Protein AF-A0A1E4GGV6-F1 (afdb_monomer_lite)

Secondary structure (DSSP, 8-state):
-HHHHHHHHHH---SEEEE---TT---HHHHHTTTTSS-EEEEPPTT-GGGTHHHHHHHHHHHHHHHHHHHHHHHHHHHHHHHHHHHHTTPPP-HHHHHHHHHHS-TT-S-------

pLDDT: mean 70.57, std 13.66, range [36.22, 88.56]

Sequence (117 aa):
MRELDAIIAQRGRSSTVVSDSGTEFPSTAILRWPQGRPIDWHCIAPGKQMENGFIESFDGSFRDKCLAATRSMMARAWYLRSATRALADGRPANRSATAALSETYPAESTPAFDQRL

Structure (mmCIF, N/CA/C/O backbone):
data_AF-A0A1E4GGV6-F1
#
_entry.id   AF-A0A1E4GGV6-F1
#
loop_
_atom_site.group_PDB
_atom_site.id
_atom_site.type_symbol
_atom_site.label_atom_id
_atom_site.label_alt_id
_atom_site.label_comp_id
_atom_site.label_asym_id
_atom_site.label_entity_id
_atom_site.label_seq_id
_atom_site.pdbx_PDB_ins_code
_atom_site.Cartn_x
_atom_site.Cartn_y
_atom_site.Cartn_z
_atom_site.occupancy
_atom_site.B_iso_or_equiv
_atom_site.auth_seq_id
_atom_site.auth_comp_id
_atom_site.auth_asym_id
_atom_site.auth_atom_id
_atom_site.pdbx_PDB_model_num
ATOM 1 N N . MET A 1 1 ? -19.918 3.636 1.683 1.00 67.50 1 MET A N 1
ATOM 2 C CA . MET A 1 1 ? -19.239 2.440 2.229 1.00 67.50 1 MET A CA 1
ATOM 3 C C . MET A 1 1 ? -19.343 1.245 1.278 1.00 67.50 1 MET A C 1
ATOM 5 O O . MET A 1 1 ? -19.619 0.138 1.705 1.00 67.50 1 MET A O 1
ATOM 9 N N . ARG A 1 2 ? -19.094 1.450 -0.024 1.00 77.56 2 ARG A N 1
ATOM 10 C CA . ARG A 1 2 ? -19.156 0.368 -1.021 1.00 77.56 2 ARG A CA 1
ATOM 11 C C . ARG A 1 2 ? -18.017 -0.638 -0.835 1.00 77.56 2 ARG A C 1
ATOM 13 O O . ARG A 1 2 ? -18.227 -1.835 -0.945 1.00 77.56 2 ARG A O 1
ATOM 20 N N . GLU A 1 3 ? -16.836 -0.128 -0.497 1.00 79.81 3 GLU A N 1
ATOM 21 C CA . GLU A 1 3 ? -15.627 -0.941 -0.356 1.00 79.81 3 GLU A CA 1
ATOM 22 C C . GLU A 1 3 ? -15.678 -1.853 0.878 1.00 79.81 3 GLU A C 1
ATOM 24 O O . GLU A 1 3 ? -15.372 -3.034 0.772 1.00 79.81 3 GLU A O 1
ATOM 29 N N . LEU A 1 4 ? -16.159 -1.366 2.030 1.00 77.00 4 LEU A N 1
ATOM 30 C CA . LEU A 1 4 ? -16.331 -2.233 3.203 1.00 77.00 4 LEU A CA 1
ATOM 31 C C . LEU A 1 4 ? -17.398 -3.320 2.986 1.00 77.00 4 LEU A C 1
ATOM 33 O O . LEU A 1 4 ? -17.228 -4.441 3.461 1.00 77.00 4 LEU A O 1
ATOM 37 N N . ASP A 1 5 ? -18.474 -3.015 2.255 1.00 81.44 5 ASP A N 1
ATOM 38 C CA . ASP A 1 5 ? -19.484 -4.017 1.896 1.00 81.44 5 ASP A CA 1
ATOM 39 C C . ASP A 1 5 ? -18.903 -5.078 0.938 1.00 81.44 5 ASP A C 1
ATOM 41 O O . ASP A 1 5 ? -19.155 -6.270 1.116 1.00 81.44 5 ASP A O 1
ATOM 45 N N . ALA A 1 6 ? -18.065 -4.670 -0.022 1.00 84.31 6 ALA A N 1
ATOM 46 C CA . A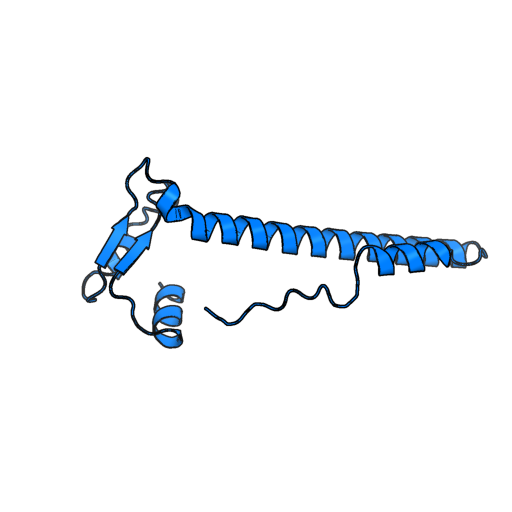LA A 1 6 ? -17.363 -5.584 -0.925 1.00 84.31 6 ALA A CA 1
ATOM 47 C C . ALA A 1 6 ? -16.364 -6.489 -0.183 1.00 84.31 6 ALA A C 1
ATOM 49 O O . ALA A 1 6 ? -16.309 -7.690 -0.445 1.00 84.31 6 ALA A O 1
ATOM 50 N N . ILE A 1 7 ? -15.623 -5.945 0.789 1.00 83.25 7 ILE A N 1
ATOM 51 C CA . ILE A 1 7 ? -14.688 -6.723 1.614 1.00 83.25 7 ILE A CA 1
ATOM 52 C C . ILE A 1 7 ? -15.438 -7.755 2.462 1.00 83.25 7 ILE A C 1
ATOM 54 O O . ILE A 1 7 ? -15.015 -8.909 2.511 1.00 83.25 7 ILE A O 1
ATOM 58 N N . ILE A 1 8 ? -16.572 -7.387 3.076 1.00 83.31 8 ILE A N 1
ATOM 59 C CA . ILE A 1 8 ? -17.416 -8.347 3.809 1.00 83.31 8 ILE A CA 1
ATOM 60 C C . ILE A 1 8 ? -17.927 -9.450 2.879 1.00 83.31 8 ILE A C 1
ATOM 62 O O . ILE A 1 8 ? -17.938 -10.615 3.271 1.00 83.31 8 ILE A O 1
ATOM 66 N N . ALA A 1 9 ? -18.340 -9.106 1.657 1.00 83.88 9 ALA A N 1
ATOM 67 C CA . ALA A 1 9 ? -18.806 -10.092 0.686 1.00 83.88 9 ALA A CA 1
ATOM 68 C C . ALA A 1 9 ? -17.694 -11.067 0.263 1.00 83.88 9 ALA A C 1
ATOM 70 O O . ALA A 1 9 ? -17.967 -12.241 0.028 1.00 83.88 9 ALA A O 1
ATOM 71 N N . GLN A 1 10 ? -16.447 -10.595 0.187 1.00 84.94 10 GLN A N 1
ATOM 72 C CA . GLN A 1 10 ? -15.312 -11.400 -0.258 1.00 84.94 10 GLN A CA 1
ATOM 73 C C . GLN A 1 10 ? -14.679 -12.240 0.861 1.00 84.94 10 GLN A C 1
ATOM 75 O O . GLN A 1 10 ? -14.290 -13.379 0.620 1.00 84.94 10 GLN A O 1
ATOM 80 N N . ARG A 1 11 ? -14.534 -11.680 2.067 1.00 81.50 11 ARG A N 1
ATOM 81 C CA . ARG A 1 11 ? -13.774 -12.286 3.179 1.00 81.50 11 ARG A CA 1
ATOM 82 C C . ARG A 1 11 ? -14.647 -12.756 4.339 1.00 81.50 11 ARG A C 1
ATOM 84 O O . ARG A 1 11 ? -14.147 -13.374 5.274 1.00 81.50 11 ARG A O 1
ATOM 91 N N . GLY A 1 12 ? -15.942 -12.467 4.293 1.00 77.38 12 GLY A N 1
ATOM 92 C CA . GLY A 1 12 ? -16.820 -12.627 5.437 1.00 77.38 12 GLY A CA 1
ATOM 93 C C . GLY A 1 12 ? -16.713 -11.456 6.409 1.00 77.38 12 GLY A C 1
ATOM 94 O O . GLY A 1 12 ? -15.936 -10.512 6.259 1.00 77.38 12 GLY A O 1
ATOM 95 N N . ARG A 1 13 ? -17.579 -11.492 7.412 1.00 78.75 13 ARG A N 1
ATOM 96 C CA . ARG A 1 13 ? -17.806 -10.384 8.331 1.00 78.75 13 ARG A CA 1
ATOM 97 C C . ARG A 1 13 ? -16.888 -10.506 9.549 1.00 78.75 13 ARG A C 1
ATOM 99 O O . ARG A 1 13 ? -16.963 -11.508 10.254 1.00 78.75 13 ARG A O 1
ATOM 106 N N . SER A 1 14 ? -16.061 -9.495 9.819 1.00 76.44 14 SER A N 1
ATOM 107 C CA . SER A 1 14 ? -15.249 -9.453 11.042 1.00 76.44 14 SER A CA 1
ATOM 108 C C . SER A 1 14 ? -16.099 -9.092 12.267 1.00 76.44 14 SER A C 1
ATOM 110 O O . SER A 1 14 ? -17.120 -8.414 12.150 1.00 76.44 14 SER A O 1
ATOM 112 N N . SER A 1 15 ? -15.692 -9.545 13.455 1.00 78.94 15 SER A N 1
ATOM 113 C CA . SER A 1 15 ? -16.325 -9.157 14.726 1.00 78.94 15 SER A CA 1
ATOM 114 C C . SER A 1 15 ? -15.979 -7.723 15.131 1.00 78.94 15 SER A C 1
ATOM 116 O O . SER A 1 15 ? -16.793 -7.034 15.742 1.00 78.94 15 SER A O 1
ATOM 118 N N . THR A 1 16 ? -14.784 -7.270 14.751 1.00 77.88 16 THR A N 1
ATOM 119 C CA . THR A 1 16 ? -14.217 -5.983 15.148 1.00 77.88 16 THR A CA 1
ATOM 120 C C . THR A 1 16 ? -13.466 -5.367 13.971 1.00 77.88 16 THR A C 1
ATOM 122 O O . THR A 1 16 ? -12.780 -6.073 13.228 1.00 77.88 16 THR A O 1
ATOM 125 N N . VAL A 1 17 ? -13.597 -4.054 13.794 1.00 76.50 17 VAL A N 1
ATOM 126 C CA . VAL A 1 17 ? -12.806 -3.253 12.855 1.00 76.50 17 VAL A CA 1
ATOM 127 C C . VAL A 1 17 ? -12.051 -2.196 13.647 1.00 76.50 17 VAL A C 1
ATOM 129 O O . VAL A 1 17 ? -12.640 -1.483 14.458 1.00 76.50 17 VAL A O 1
ATOM 132 N N . VAL A 1 18 ? -10.744 -2.117 13.412 1.00 75.31 18 VAL A N 1
ATOM 133 C CA . VAL A 1 18 ? -9.862 -1.139 14.044 1.00 75.31 18 VAL A CA 1
ATOM 134 C C . VAL A 1 18 ? -9.494 -0.086 13.007 1.00 75.31 18 VAL A C 1
ATOM 136 O O . VAL A 1 18 ? -9.046 -0.425 11.914 1.00 75.31 18 VAL A O 1
ATOM 139 N N . SER A 1 19 ? -9.706 1.181 13.345 1.00 73.44 19 SER A N 1
ATOM 140 C CA . SER A 1 19 ? -9.334 2.332 12.522 1.00 73.44 19 SER A CA 1
ATOM 141 C C . SER A 1 19 ? -8.381 3.216 13.300 1.00 73.44 19 SER A C 1
ATOM 143 O O . SER A 1 19 ? -8.519 3.352 14.518 1.00 73.44 19 SER A O 1
ATOM 145 N N . ASP A 1 20 ? -7.446 3.868 12.618 1.00 68.81 20 ASP A N 1
ATOM 146 C CA . ASP A 1 20 ? -6.731 4.966 13.250 1.00 68.81 20 ASP A CA 1
ATOM 147 C C . ASP A 1 20 ? -7.709 6.105 13.601 1.00 68.81 20 ASP A C 1
ATOM 149 O O . ASP A 1 20 ? -8.799 6.238 13.030 1.00 68.81 20 ASP A O 1
ATOM 153 N N . SER A 1 21 ? -7.347 6.891 14.613 1.00 63.62 21 SER A N 1
ATOM 154 C CA . SER A 1 21 ? -8.048 8.123 14.972 1.00 63.62 21 SER A CA 1
ATOM 155 C C . SER A 1 21 ? -7.433 9.332 14.258 1.00 63.62 21 SER A C 1
ATOM 157 O O . SER A 1 21 ? -7.376 10.420 14.837 1.00 63.62 21 SER A O 1
ATOM 159 N N . GLY A 1 22 ? -6.891 9.143 13.051 1.00 57.34 22 GLY A N 1
ATOM 160 C CA . GLY A 1 22 ? -6.320 10.228 12.270 1.00 57.34 22 GLY A CA 1
ATOM 161 C C . GLY A 1 22 ? -7.384 11.286 11.991 1.00 57.34 22 GLY A C 1
ATOM 162 O O . GLY A 1 22 ? -8.529 10.975 11.664 1.00 57.34 22 GLY A O 1
ATOM 163 N N . THR A 1 23 ? -7.022 12.562 12.107 1.00 51.44 23 THR A N 1
ATOM 164 C CA . THR A 1 23 ? -7.916 13.710 11.869 1.00 51.44 23 THR A CA 1
ATOM 165 C C . THR A 1 23 ? -8.474 13.764 10.439 1.00 51.44 23 THR A C 1
ATOM 167 O O . THR A 1 23 ? -9.395 14.532 10.176 1.00 51.44 23 THR A O 1
ATOM 170 N N . GLU A 1 24 ? -7.948 12.939 9.530 1.00 54.62 24 GLU A N 1
ATOM 171 C CA . GLU A 1 24 ? -8.380 12.797 8.135 1.00 54.62 24 GLU A CA 1
ATOM 172 C C . GLU A 1 24 ? -9.588 11.857 7.957 1.00 54.62 24 GLU A C 1
ATOM 174 O O . GLU A 1 24 ? -10.263 11.910 6.930 1.00 54.62 24 GLU A O 1
ATOM 179 N N . PHE A 1 25 ? -9.906 11.029 8.962 1.00 53.38 25 PHE A N 1
ATOM 180 C CA . PHE A 1 25 ? -10.949 10.000 8.898 1.00 53.38 25 PHE A CA 1
ATOM 181 C C . PHE A 1 25 ? -12.238 10.208 9.729 1.00 53.38 25 PHE A C 1
ATOM 183 O O . PHE A 1 25 ? -13.128 9.354 9.612 1.00 53.38 25 PHE A O 1
ATOM 190 N N . PRO A 1 26 ? -12.475 11.287 10.517 1.00 53.91 26 PRO A N 1
ATOM 191 C CA . PRO A 1 26 ? -13.699 11.404 11.300 1.00 53.91 26 PRO A CA 1
ATOM 192 C C . PRO A 1 26 ? -14.836 11.980 10.441 1.00 53.91 26 PRO A C 1
ATOM 194 O O . PRO A 1 26 ? -15.476 12.967 10.794 1.00 53.91 26 PRO A O 1
ATOM 197 N N . SER A 1 27 ? -15.124 11.359 9.296 1.00 58.91 27 SER A N 1
ATOM 198 C CA . SER A 1 27 ? -16.408 11.574 8.635 1.00 58.91 27 SER A CA 1
ATOM 199 C C . SER A 1 27 ? -17.450 10.755 9.388 1.00 58.91 27 SER A C 1
ATOM 201 O O . SER A 1 27 ? -17.364 9.530 9.461 1.00 58.91 27 SER A O 1
ATOM 203 N N . THR A 1 28 ? -18.463 11.413 9.948 1.00 60.47 28 THR A N 1
ATOM 204 C CA . THR A 1 28 ? -19.550 10.812 10.744 1.00 60.47 28 THR A CA 1
ATOM 205 C C . THR A 1 28 ? -20.227 9.614 10.053 1.00 60.47 28 THR A C 1
ATOM 207 O O . THR A 1 28 ? -20.840 8.777 10.711 1.00 60.47 28 THR A O 1
ATOM 210 N N . ALA A 1 29 ? -20.098 9.501 8.726 1.00 64.94 29 ALA A N 1
ATOM 211 C CA . ALA A 1 29 ? -20.558 8.370 7.927 1.00 64.94 29 ALA A CA 1
ATOM 212 C C . ALA A 1 29 ? -19.857 7.037 8.261 1.00 64.94 29 ALA A C 1
ATOM 214 O O . ALA A 1 29 ? -20.506 5.994 8.223 1.00 64.94 29 ALA A O 1
ATOM 215 N N . ILE A 1 30 ? -18.567 7.057 8.612 1.00 68.31 30 ILE A N 1
ATOM 216 C CA . ILE A 1 30 ? -17.804 5.851 8.972 1.00 68.31 30 ILE A CA 1
ATOM 217 C C . ILE A 1 30 ? -18.235 5.330 10.343 1.00 68.31 30 ILE A C 1
ATOM 219 O O . ILE A 1 30 ? -18.505 4.143 10.485 1.00 68.31 30 ILE A O 1
ATOM 223 N N . LEU A 1 31 ? -18.434 6.231 11.309 1.00 69.62 31 LEU A N 1
ATOM 224 C CA . LEU A 1 31 ? -18.949 5.893 12.642 1.00 69.62 31 LEU A CA 1
ATOM 225 C C . LEU A 1 31 ? -20.419 5.437 12.621 1.00 69.62 31 LEU A C 1
ATOM 227 O O . LEU A 1 31 ? -20.853 4.696 13.499 1.00 69.62 31 LEU A O 1
ATOM 231 N N . ARG A 1 32 ? -21.198 5.864 11.618 1.00 72.12 32 ARG A N 1
ATOM 232 C CA . ARG A 1 32 ? -22.599 5.446 11.432 1.00 72.12 32 ARG A CA 1
ATOM 233 C C . ARG A 1 32 ? -22.759 4.127 10.689 1.00 72.12 32 ARG A C 1
ATOM 235 O O . ARG A 1 32 ? -23.768 3.460 10.870 1.00 72.12 32 ARG A O 1
ATOM 242 N N . TRP A 1 33 ? -21.796 3.726 9.868 1.00 75.19 33 TRP A N 1
ATOM 243 C CA . TRP A 1 33 ? -21.886 2.480 9.109 1.00 75.19 33 TRP A CA 1
ATOM 244 C C . TRP A 1 33 ? -22.011 1.195 9.949 1.00 75.19 33 TRP A C 1
ATOM 246 O O . TRP A 1 33 ? -22.769 0.319 9.529 1.00 75.19 33 TRP A O 1
ATOM 256 N N . PRO A 1 34 ? -21.346 1.041 11.113 1.00 75.81 34 PRO A N 1
ATOM 257 C CA . PRO A 1 34 ? -21.573 -0.124 11.966 1.00 75.81 34 PRO A CA 1
ATOM 258 C C . PRO A 1 34 ? -22.927 -0.079 12.699 1.00 75.81 34 PRO A C 1
ATOM 260 O O . PRO A 1 34 ? -23.369 -1.108 13.205 1.00 75.81 34 PRO A O 1
ATOM 263 N N . GLN A 1 35 ? -23.640 1.057 12.738 1.00 70.25 35 GLN A N 1
ATOM 264 C CA . GLN A 1 35 ? -24.946 1.139 13.404 1.00 70.25 35 GLN A CA 1
ATOM 265 C C . GLN A 1 35 ? -25.970 0.247 12.681 1.00 70.25 35 GLN A C 1
ATOM 267 O O . GLN A 1 35 ? -26.241 0.418 11.494 1.00 70.25 35 GLN A O 1
ATOM 272 N N . GLY A 1 36 ? -26.526 -0.736 13.399 1.00 70.94 36 GLY A N 1
ATOM 273 C CA . GLY A 1 36 ? -27.431 -1.754 12.840 1.00 70.94 36 GLY A CA 1
ATOM 274 C C . GLY A 1 36 ? -26.730 -3.007 12.303 1.00 70.94 36 GLY A C 1
ATOM 275 O O . GLY A 1 36 ? -27.370 -3.866 11.700 1.00 70.94 36 GLY A O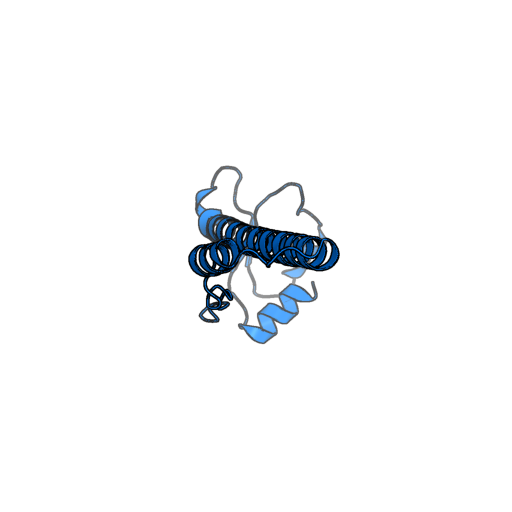 1
ATOM 276 N N . ARG A 1 37 ? -25.418 -3.135 12.521 1.00 76.88 37 ARG A N 1
ATOM 277 C CA . ARG A 1 37 ? -24.594 -4.267 12.102 1.00 76.88 37 ARG A CA 1
ATOM 278 C C . ARG A 1 37 ? -23.877 -4.829 13.351 1.00 76.88 37 ARG A C 1
ATOM 280 O O . ARG A 1 37 ? -23.306 -4.040 14.089 1.00 76.88 37 ARG A O 1
ATOM 287 N N . PRO A 1 38 ? -23.832 -6.154 13.606 1.00 75.56 38 PRO A N 1
ATOM 288 C CA . PRO A 1 38 ? -23.010 -6.735 14.684 1.00 75.56 38 PRO A CA 1
ATOM 289 C C . PRO A 1 38 ? -21.498 -6.682 14.351 1.00 75.56 38 PRO A C 1
ATOM 291 O O . PRO A 1 38 ? -20.911 -7.694 13.980 1.00 75.56 38 PRO A O 1
ATOM 294 N N . ILE A 1 39 ? -20.921 -5.487 14.188 1.00 77.25 39 ILE A N 1
ATOM 295 C CA . ILE A 1 39 ? -19.486 -5.216 13.963 1.00 77.25 39 ILE A CA 1
ATOM 296 C C . ILE A 1 39 ? -19.159 -4.128 14.970 1.00 77.25 39 ILE A C 1
ATOM 298 O O . ILE A 1 39 ? -19.772 -3.060 14.913 1.00 77.25 39 ILE A O 1
ATOM 302 N N . ASP A 1 40 ? -18.210 -4.397 15.857 1.00 77.69 40 ASP A N 1
ATOM 303 C CA . ASP A 1 40 ? -17.687 -3.372 16.748 1.00 77.69 40 ASP A CA 1
ATOM 304 C C . ASP A 1 40 ? -16.630 -2.536 16.015 1.00 77.69 40 ASP A C 1
ATOM 306 O O . ASP A 1 40 ? -15.816 -3.078 15.261 1.00 77.69 40 ASP A O 1
ATOM 310 N N . TRP A 1 41 ? -16.656 -1.217 16.192 1.00 77.62 41 TRP A N 1
ATOM 311 C CA . TRP A 1 41 ? -15.702 -0.303 15.561 1.00 77.62 41 TRP A CA 1
ATOM 312 C C . TRP A 1 41 ? -14.898 0.404 16.641 1.00 77.62 41 TRP A C 1
ATOM 314 O O . TRP A 1 41 ? -15.434 1.207 17.406 1.00 77.62 41 TRP A O 1
ATOM 324 N N . HIS A 1 42 ? -13.595 0.143 16.673 1.00 74.69 42 HIS A N 1
ATOM 325 C CA . HIS A 1 42 ? -12.685 0.762 17.624 1.00 74.69 42 HIS A CA 1
ATOM 326 C C . HIS A 1 42 ? -11.728 1.704 16.907 1.00 74.69 42 HIS A C 1
ATOM 328 O O . HIS A 1 42 ? -11.012 1.312 15.987 1.00 74.69 42 HIS A O 1
ATOM 334 N N . CYS A 1 43 ? -11.696 2.954 17.358 1.00 68.94 43 CYS A N 1
ATOM 335 C CA . CYS A 1 43 ? -10.631 3.870 16.982 1.00 68.94 43 CYS A CA 1
ATOM 336 C C . CYS A 1 43 ? -9.442 3.654 17.925 1.00 68.94 43 CYS A C 1
ATOM 338 O O . CYS A 1 43 ? -9.622 3.645 19.145 1.00 68.94 43 CYS A O 1
ATOM 340 N N . ILE A 1 44 ? -8.243 3.486 17.369 1.00 67.00 44 ILE A N 1
ATOM 341 C CA . ILE A 1 44 ? -7.006 3.370 18.149 1.00 67.00 44 ILE A CA 1
ATOM 342 C C . ILE A 1 44 ? -6.835 4.651 18.969 1.00 67.00 44 ILE A C 1
ATOM 344 O O . ILE A 1 44 ? -6.967 5.758 18.448 1.00 67.00 44 ILE A O 1
ATOM 348 N N . ALA A 1 45 ? -6.550 4.509 20.264 1.00 60.09 45 ALA A N 1
ATOM 349 C CA . ALA A 1 45 ? -6.301 5.655 21.126 1.00 60.09 45 ALA A CA 1
ATOM 350 C C . ALA A 1 45 ? -4.987 6.360 20.724 1.00 60.09 45 ALA A C 1
ATOM 352 O O . ALA A 1 45 ? -3.993 5.678 20.440 1.00 60.09 45 ALA A O 1
ATOM 353 N N . PRO A 1 46 ? -4.935 7.706 20.745 1.00 54.22 46 PRO A N 1
ATOM 354 C CA . PRO A 1 46 ? -3.714 8.439 20.435 1.00 54.22 46 PRO A CA 1
ATOM 355 C C . PRO A 1 46 ? -2.574 7.975 21.354 1.00 54.22 46 PRO A C 1
ATOM 357 O O . PRO A 1 46 ? -2.672 8.073 22.575 1.00 54.22 46 PRO A O 1
ATOM 360 N N . GLY A 1 47 ? -1.511 7.426 20.757 1.00 55.47 47 GLY A N 1
ATOM 361 C CA . GLY A 1 47 ? -0.336 6.906 21.470 1.00 55.47 47 GLY A CA 1
ATOM 362 C C . GLY A 1 47 ? -0.093 5.394 21.365 1.00 55.47 47 GLY A C 1
ATOM 363 O O . GLY A 1 47 ? 0.977 4.943 21.766 1.00 55.47 47 GLY A O 1
ATOM 364 N N . LYS A 1 48 ? -1.006 4.600 20.783 1.00 58.22 48 LYS A N 1
ATOM 365 C CA . LYS A 1 48 ? -0.784 3.162 20.511 1.00 58.22 48 LYS A CA 1
ATOM 366 C C . LYS A 1 48 ? -0.425 2.876 19.046 1.00 58.22 48 LYS A C 1
ATOM 368 O O . LYS A 1 48 ? -1.130 2.170 18.336 1.00 58.22 48 LYS A O 1
ATOM 373 N N . GLN A 1 49 ? 0.719 3.394 18.603 1.00 54.81 49 GLN A N 1
ATOM 374 C CA . GLN A 1 49 ? 1.223 3.203 17.229 1.00 54.81 49 GLN A CA 1
ATOM 375 C C . GLN A 1 49 ? 1.493 1.726 16.878 1.00 54.81 49 GLN A C 1
ATOM 377 O O . GLN A 1 49 ? 1.373 1.324 15.727 1.00 54.81 49 GLN A O 1
ATOM 382 N N . MET A 1 50 ? 1.774 0.886 17.881 1.00 56.69 50 MET A N 1
ATOM 383 C CA . MET A 1 50 ? 2.039 -0.546 17.691 1.00 56.69 50 MET A CA 1
ATOM 384 C C . MET A 1 50 ? 0.856 -1.318 17.081 1.00 56.69 50 MET A C 1
ATOM 386 O O . MET A 1 50 ? 1.077 -2.325 16.414 1.00 56.69 50 MET A O 1
ATOM 390 N N . GLU A 1 51 ? -0.386 -0.855 17.272 1.00 61.53 51 GLU A N 1
ATOM 391 C CA . GLU A 1 51 ? -1.585 -1.495 16.704 1.00 61.53 51 GLU A CA 1
ATOM 392 C C . GLU A 1 51 ? -1.749 -1.191 15.199 1.00 61.53 51 GLU A C 1
ATOM 394 O O . GLU A 1 51 ? -2.398 -1.959 14.491 1.00 61.53 51 GLU A O 1
ATOM 399 N N . ASN A 1 52 ? -1.094 -0.141 14.682 1.00 68.06 52 ASN A N 1
ATOM 400 C CA . ASN A 1 52 ? -1.067 0.203 13.255 1.00 68.06 52 ASN A CA 1
ATOM 401 C C . ASN A 1 52 ? 0.147 -0.383 12.508 1.00 68.06 52 ASN A C 1
ATOM 403 O O . ASN A 1 52 ? 0.231 -0.297 11.284 1.00 68.06 52 ASN A O 1
ATOM 407 N N . GLY A 1 53 ? 1.082 -1.021 13.223 1.00 68.44 53 GLY A N 1
ATOM 408 C CA . GLY A 1 53 ? 2.356 -1.475 12.656 1.00 68.44 53 GLY A CA 1
ATOM 409 C C . GLY A 1 53 ? 2.211 -2.442 11.474 1.00 68.44 53 GLY A C 1
ATOM 410 O O . GLY A 1 53 ? 3.061 -2.457 10.585 1.00 68.44 53 GLY A O 1
ATOM 411 N N . PHE A 1 54 ? 1.119 -3.214 11.412 1.00 72.56 54 PHE A N 1
ATOM 412 C CA . PHE A 1 54 ? 0.821 -4.076 10.264 1.00 72.56 54 PHE A CA 1
ATOM 413 C C . PHE A 1 54 ? 0.479 -3.269 9.002 1.00 72.56 54 PHE A C 1
ATOM 415 O O . PHE A 1 54 ? 1.043 -3.523 7.939 1.00 72.56 54 PHE A O 1
ATOM 422 N N . ILE A 1 55 ? -0.413 -2.282 9.121 1.00 73.25 55 ILE A N 1
ATOM 423 C CA . ILE A 1 55 ? -0.835 -1.428 8.001 1.00 73.25 55 ILE A CA 1
ATOM 424 C C . ILE A 1 55 ? 0.321 -0.519 7.569 1.00 73.25 55 ILE A C 1
ATOM 426 O O . ILE A 1 55 ? 0.547 -0.353 6.374 1.00 73.25 55 ILE A O 1
ATOM 430 N N . GLU A 1 56 ? 1.111 -0.005 8.512 1.00 78.62 56 GLU A N 1
ATOM 431 C CA . GLU A 1 56 ? 2.305 0.796 8.216 1.00 78.62 56 GLU A CA 1
ATOM 432 C C . GLU A 1 56 ? 3.387 -0.018 7.499 1.00 78.62 56 GLU A C 1
ATOM 434 O O . GLU A 1 56 ? 3.961 0.445 6.512 1.00 78.62 56 GLU A O 1
ATOM 439 N N . SER A 1 57 ? 3.633 -1.260 7.933 1.00 79.56 57 SER A N 1
ATOM 440 C CA . SER A 1 57 ? 4.560 -2.168 7.241 1.00 79.56 57 SER A CA 1
ATOM 441 C C . SER A 1 57 ? 4.066 -2.513 5.835 1.00 79.56 57 SER A C 1
ATOM 443 O O . SER A 1 57 ? 4.864 -2.617 4.899 1.00 79.56 57 SER A O 1
ATOM 445 N N . PHE A 1 58 ? 2.749 -2.670 5.670 1.00 79.75 58 PHE A N 1
ATOM 446 C CA . PHE A 1 58 ? 2.134 -2.890 4.368 1.00 79.75 58 PHE A CA 1
ATOM 447 C C . PHE A 1 58 ? 2.292 -1.671 3.447 1.00 79.75 58 PHE A C 1
ATOM 449 O O . PHE A 1 58 ? 2.752 -1.849 2.318 1.00 79.75 58 PHE A O 1
ATOM 456 N N . ASP A 1 59 ? 1.989 -0.451 3.910 1.00 79.44 59 ASP A N 1
ATOM 457 C CA . ASP A 1 59 ? 2.155 0.769 3.099 1.00 79.44 59 ASP A CA 1
ATOM 458 C C . ASP A 1 59 ? 3.626 1.000 2.731 1.00 79.44 59 ASP A C 1
ATOM 460 O O . ASP A 1 59 ? 3.944 1.285 1.576 1.00 79.44 59 ASP A O 1
ATOM 464 N N . GLY A 1 60 ? 4.544 0.780 3.677 1.00 81.69 60 GLY A N 1
ATOM 465 C CA . GLY A 1 60 ? 5.983 0.846 3.425 1.00 81.69 60 GLY A CA 1
ATOM 466 C C . GLY A 1 60 ? 6.427 -0.133 2.334 1.00 81.69 60 GLY A C 1
ATOM 467 O O . GLY A 1 60 ? 7.024 0.273 1.337 1.00 81.69 60 GLY A O 1
ATOM 468 N N . SER A 1 61 ? 6.066 -1.415 2.462 1.00 85.38 61 SER A N 1
ATOM 469 C CA . SER A 1 61 ? 6.425 -2.439 1.472 1.00 85.38 61 SER A CA 1
ATOM 470 C C . SER A 1 61 ? 5.790 -2.183 0.104 1.00 85.38 61 SER A C 1
ATOM 472 O O . SER A 1 61 ? 6.435 -2.365 -0.932 1.00 85.38 61 SER A O 1
ATOM 474 N N . PHE A 1 62 ? 4.528 -1.753 0.077 1.00 84.62 62 PHE A N 1
ATOM 475 C CA . PHE A 1 62 ? 3.834 -1.418 -1.161 1.00 84.62 62 PHE A CA 1
ATOM 476 C C . PHE A 1 62 ? 4.515 -0.246 -1.870 1.00 84.62 62 PHE A C 1
ATOM 478 O O . PHE A 1 62 ? 4.829 -0.337 -3.061 1.00 84.62 62 PHE A O 1
ATOM 485 N N . ARG A 1 63 ? 4.823 0.820 -1.128 1.00 86.62 63 ARG A N 1
ATOM 486 C CA . ARG A 1 63 ? 5.530 1.992 -1.641 1.00 86.62 63 ARG A CA 1
ATOM 487 C C . ARG A 1 63 ? 6.902 1.627 -2.191 1.00 86.62 63 ARG A C 1
ATOM 489 O O . ARG A 1 63 ? 7.234 2.063 -3.293 1.00 86.62 63 ARG A O 1
ATOM 496 N N . ASP A 1 64 ? 7.661 0.794 -1.487 1.00 88.25 64 ASP A N 1
ATOM 497 C CA . ASP A 1 64 ? 8.977 0.342 -1.939 1.00 88.25 64 ASP A CA 1
ATOM 498 C C . ASP A 1 64 ? 8.891 -0.454 -3.243 1.00 88.25 64 ASP A C 1
ATOM 500 O O . ASP A 1 64 ? 9.651 -0.193 -4.181 1.00 88.25 64 ASP A O 1
ATOM 504 N N . LYS A 1 65 ? 7.917 -1.364 -3.358 1.00 85.56 65 LYS A N 1
ATOM 505 C CA . LYS A 1 65 ? 7.671 -2.122 -4.595 1.00 85.56 65 LYS A CA 1
ATOM 506 C C . LYS A 1 65 ? 7.261 -1.206 -5.750 1.00 85.56 65 LYS A C 1
ATOM 508 O O . LYS A 1 65 ? 7.812 -1.324 -6.846 1.00 85.56 65 LYS A O 1
ATOM 513 N N . CYS A 1 66 ? 6.343 -0.266 -5.522 1.00 87.31 66 CYS A N 1
ATOM 514 C CA . CYS A 1 66 ? 5.922 0.706 -6.536 1.00 87.31 66 CYS A CA 1
ATOM 515 C C . CYS A 1 66 ? 7.076 1.612 -6.985 1.00 87.31 66 CYS A C 1
ATOM 517 O O . CYS A 1 66 ? 7.232 1.887 -8.180 1.00 87.31 66 CYS A O 1
ATOM 519 N N . LEU A 1 67 ? 7.913 2.056 -6.049 1.00 87.25 67 LEU A N 1
ATOM 520 C CA . LEU A 1 67 ? 9.065 2.897 -6.341 1.00 87.25 67 LEU A CA 1
ATOM 521 C C . LEU A 1 67 ? 10.140 2.126 -7.115 1.00 87.25 67 LEU A C 1
ATOM 523 O O . LEU A 1 67 ? 10.690 2.653 -8.083 1.00 87.25 67 LEU A O 1
ATOM 527 N N . ALA A 1 68 ? 10.405 0.872 -6.743 1.00 86.19 68 ALA A N 1
ATOM 528 C CA . ALA A 1 68 ? 11.305 -0.018 -7.471 1.00 86.19 68 ALA A CA 1
ATOM 529 C C . ALA A 1 68 ? 10.818 -0.261 -8.910 1.00 86.19 68 ALA A C 1
ATOM 531 O O . ALA A 1 68 ? 11.585 -0.087 -9.859 1.00 86.19 68 ALA A O 1
ATOM 532 N N . ALA A 1 69 ? 9.529 -0.563 -9.093 1.00 86.12 69 ALA A N 1
ATOM 533 C CA . ALA A 1 69 ? 8.933 -0.742 -10.416 1.00 86.12 69 ALA A CA 1
ATOM 534 C C . ALA A 1 69 ? 9.038 0.532 -11.272 1.00 86.12 69 ALA A C 1
ATOM 536 O O . ALA A 1 69 ? 9.436 0.475 -12.436 1.00 86.12 69 ALA A O 1
ATOM 537 N N . THR A 1 70 ? 8.761 1.698 -10.682 1.00 88.56 70 THR A N 1
ATOM 538 C CA . THR A 1 70 ? 8.865 2.993 -11.371 1.00 88.56 70 THR A CA 1
ATOM 539 C C . THR A 1 70 ? 10.304 3.288 -11.798 1.00 88.56 70 THR A C 1
ATOM 541 O O . THR A 1 70 ? 10.544 3.661 -12.947 1.00 88.56 70 THR A O 1
ATOM 544 N N . ARG A 1 71 ? 11.282 3.063 -10.910 1.00 84.56 71 ARG A N 1
ATOM 545 C CA . ARG A 1 71 ? 12.713 3.213 -11.223 1.00 84.56 71 ARG A CA 1
ATOM 546 C C . ARG A 1 71 ? 13.139 2.289 -12.360 1.00 84.56 71 ARG A C 1
ATOM 548 O O . ARG A 1 71 ? 13.813 2.741 -13.284 1.00 84.56 71 ARG A O 1
ATOM 555 N N . SER A 1 72 ? 12.705 1.029 -12.325 1.00 80.19 72 SER A N 1
ATOM 556 C CA . SER A 1 72 ? 12.976 0.052 -13.382 1.00 80.19 72 SER A CA 1
ATOM 557 C C . SER A 1 72 ? 12.408 0.506 -14.730 1.00 80.19 72 SER A C 1
ATOM 559 O O . SER A 1 72 ? 13.122 0.556 -15.736 1.00 80.19 72 SER A O 1
ATOM 561 N N . MET A 1 73 ? 11.145 0.939 -14.750 1.00 85.44 73 MET A N 1
ATOM 562 C CA . MET A 1 73 ? 10.484 1.421 -15.962 1.00 85.44 73 MET A CA 1
ATOM 563 C C . MET A 1 73 ? 11.175 2.663 -16.541 1.00 85.44 73 MET A C 1
ATOM 565 O O . MET A 1 73 ? 11.412 2.728 -17.750 1.00 85.44 73 MET A O 1
ATOM 569 N N . MET A 1 74 ? 11.567 3.617 -15.690 1.00 86.00 74 MET A N 1
ATOM 570 C CA . MET A 1 74 ? 12.320 4.805 -16.105 1.00 86.00 74 MET A CA 1
ATOM 571 C C . MET A 1 74 ? 13.695 4.450 -16.679 1.00 86.00 74 MET A C 1
ATOM 573 O O . MET A 1 74 ? 14.071 4.976 -17.727 1.00 86.00 74 MET A O 1
ATOM 577 N N . ALA A 1 75 ? 14.429 3.532 -16.046 1.00 82.69 75 ALA A N 1
ATOM 578 C CA . ALA A 1 75 ? 15.729 3.079 -16.535 1.00 82.69 75 ALA A CA 1
ATOM 579 C C . ALA A 1 75 ? 15.611 2.415 -17.919 1.00 82.69 75 ALA A C 1
ATOM 581 O O . ALA A 1 75 ? 16.396 2.703 -18.828 1.00 82.69 75 ALA A O 1
ATOM 582 N N . ARG A 1 76 ? 14.572 1.593 -18.120 1.00 83.00 76 ARG A N 1
ATOM 583 C CA . ARG A 1 76 ? 14.291 0.945 -19.408 1.00 83.00 76 ARG A CA 1
ATOM 584 C C . ARG A 1 76 ? 13.931 1.956 -20.494 1.00 83.00 76 ARG A C 1
ATOM 586 O O . ARG A 1 76 ? 14.450 1.870 -21.605 1.00 83.00 76 ARG A O 1
ATOM 593 N N . ALA 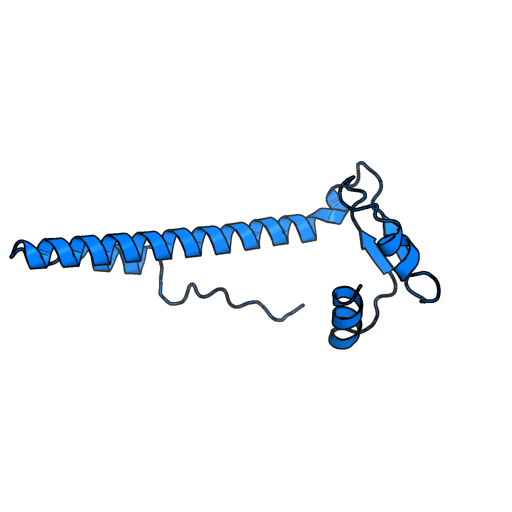A 1 77 ? 13.089 2.937 -20.173 1.00 85.50 77 ALA A N 1
ATOM 594 C CA . ALA A 1 77 ? 12.727 4.009 -21.097 1.00 85.50 77 ALA A CA 1
ATOM 595 C C . ALA A 1 77 ? 13.946 4.859 -21.494 1.00 85.50 77 ALA A C 1
ATOM 597 O O . ALA A 1 77 ? 14.143 5.153 -22.675 1.00 85.50 77 ALA A O 1
ATOM 598 N N . TRP A 1 78 ? 14.796 5.209 -20.525 1.00 86.06 78 TRP A N 1
ATOM 599 C CA . TRP A 1 78 ? 16.036 5.939 -20.777 1.00 86.06 78 TRP A CA 1
ATOM 600 C C . TRP A 1 78 ? 16.971 5.167 -21.717 1.00 86.06 78 TRP A C 1
ATOM 602 O O . TRP A 1 78 ? 17.494 5.746 -22.671 1.00 86.06 78 TRP A O 1
ATOM 612 N N . TYR A 1 79 ? 17.125 3.859 -21.503 1.00 79.38 79 TYR A N 1
ATOM 613 C CA . TYR A 1 79 ? 17.945 3.000 -22.355 1.00 79.38 79 TYR A CA 1
ATOM 614 C C . TYR A 1 79 ? 17.407 2.883 -23.782 1.00 79.38 79 TYR A C 1
ATOM 616 O O . TYR A 1 79 ? 18.154 3.063 -24.740 1.00 79.38 79 TYR A O 1
ATOM 624 N N . LEU A 1 80 ? 16.106 2.632 -23.952 1.00 83.06 80 LEU A N 1
ATOM 625 C CA . LEU A 1 80 ? 15.511 2.558 -25.289 1.00 83.06 80 LEU A CA 1
ATOM 626 C C . LEU A 1 80 ? 15.699 3.875 -26.047 1.00 83.06 80 LEU A C 1
ATOM 628 O O . LEU A 1 80 ? 16.051 3.877 -27.229 1.00 83.06 80 LEU A O 1
ATOM 632 N N . ARG A 1 81 ? 15.545 5.008 -25.356 1.00 85.81 81 ARG A N 1
ATOM 633 C CA . ARG A 1 81 ? 15.784 6.333 -25.933 1.00 85.81 81 ARG A CA 1
ATOM 634 C C . ARG A 1 81 ? 17.249 6.541 -26.325 1.00 85.81 81 ARG A C 1
ATOM 636 O O . ARG A 1 81 ? 17.510 7.086 -27.397 1.00 85.81 81 ARG A O 1
ATOM 643 N N . SER A 1 82 ? 18.201 6.124 -25.491 1.00 80.06 82 SER A N 1
ATOM 644 C CA . SER A 1 82 ? 19.631 6.276 -25.783 1.00 80.06 82 SER A CA 1
ATOM 645 C C . SER A 1 82 ? 20.088 5.365 -26.926 1.00 80.06 82 SER A C 1
ATOM 647 O O . SER A 1 82 ? 20.814 5.825 -27.806 1.00 80.06 82 SER A O 1
ATOM 649 N N . ALA A 1 83 ? 19.594 4.126 -26.989 1.00 79.00 83 ALA A N 1
ATOM 650 C CA . ALA A 1 83 ? 19.848 3.204 -28.093 1.00 79.00 83 ALA A CA 1
ATOM 651 C C . ALA A 1 83 ? 19.264 3.717 -29.419 1.00 79.00 83 ALA A C 1
ATOM 653 O O . ALA A 1 83 ? 19.953 3.703 -30.437 1.00 79.00 83 ALA A O 1
ATOM 654 N N . THR A 1 84 ? 18.033 4.243 -29.397 1.00 81.75 84 THR A N 1
ATOM 655 C CA . THR A 1 84 ? 17.398 4.848 -30.582 1.00 81.75 84 THR A CA 1
ATOM 656 C C . THR A 1 84 ? 18.230 6.016 -31.113 1.00 81.75 84 THR A C 1
ATOM 658 O O . THR A 1 84 ? 18.461 6.120 -32.315 1.00 81.75 84 THR A O 1
ATOM 661 N N . ARG A 1 85 ? 18.743 6.868 -30.216 1.00 82.81 85 ARG A N 1
ATOM 662 C CA . ARG A 1 85 ? 19.627 7.978 -30.591 1.00 82.81 85 ARG A CA 1
ATOM 663 C C . ARG A 1 85 ? 20.961 7.497 -31.164 1.00 82.81 85 ARG A C 1
ATOM 665 O O . ARG A 1 85 ? 21.393 8.016 -32.181 1.00 82.81 85 ARG A O 1
ATOM 672 N N . ALA A 1 86 ? 21.587 6.491 -30.554 1.00 80.88 86 ALA A N 1
ATOM 673 C CA . ALA A 1 86 ? 22.844 5.934 -31.052 1.00 80.88 86 ALA A CA 1
ATOM 674 C C . ALA A 1 86 ? 22.697 5.361 -32.470 1.00 80.88 86 ALA A C 1
ATOM 676 O O . ALA A 1 86 ? 23.538 5.638 -33.321 1.00 80.88 86 ALA A O 1
ATOM 677 N N . LEU A 1 87 ? 21.607 4.635 -32.738 1.00 81.06 87 LEU A N 1
ATOM 678 C CA . LEU A 1 87 ? 21.304 4.114 -34.073 1.00 81.06 87 LEU A CA 1
ATOM 679 C C . LEU A 1 87 ? 21.072 5.238 -35.092 1.00 81.06 87 LEU A C 1
ATOM 681 O O . LEU A 1 87 ? 21.576 5.144 -36.208 1.00 81.06 87 LEU A O 1
ATOM 685 N N . ALA A 1 88 ? 20.369 6.310 -34.709 1.00 84.81 88 ALA A N 1
ATOM 686 C CA . ALA A 1 88 ? 20.189 7.489 -35.561 1.00 84.81 88 ALA A CA 1
ATOM 687 C C . ALA A 1 88 ? 21.524 8.186 -35.891 1.00 84.81 88 ALA A C 1
ATOM 689 O O . ALA A 1 88 ? 21.709 8.660 -37.008 1.00 84.81 88 ALA A O 1
ATOM 690 N N . ASP A 1 89 ? 22.472 8.177 -34.951 1.00 88.44 89 ASP A N 1
ATOM 691 C CA . ASP A 1 89 ? 23.826 8.717 -35.120 1.00 88.44 89 ASP A CA 1
ATOM 692 C C . ASP A 1 89 ? 24.790 7.733 -35.835 1.00 88.44 89 ASP A C 1
ATOM 694 O O . ASP A 1 89 ? 25.990 8.000 -35.928 1.00 88.44 89 ASP A O 1
ATOM 698 N N . GLY A 1 90 ? 24.309 6.571 -36.305 1.00 85.56 90 GLY A N 1
ATOM 699 C CA . GLY A 1 90 ? 25.126 5.541 -36.964 1.00 85.56 90 GLY A CA 1
ATOM 700 C C . GLY A 1 90 ? 26.090 4.794 -36.029 1.00 85.56 90 GLY A C 1
ATOM 701 O O . GLY A 1 90 ? 27.032 4.148 -36.490 1.00 85.56 90 GLY A O 1
ATOM 702 N N . ARG A 1 91 ? 25.885 4.883 -34.710 1.00 76.44 91 ARG A N 1
ATOM 703 C CA . ARG A 1 91 ? 26.713 4.238 -33.681 1.00 76.44 91 ARG A CA 1
ATOM 704 C C . ARG A 1 91 ? 26.091 2.912 -33.223 1.00 76.44 91 ARG A C 1
ATOM 706 O O . ARG A 1 91 ? 24.868 2.810 -33.109 1.00 76.44 91 ARG A O 1
ATOM 713 N N . PRO A 1 92 ? 26.902 1.889 -32.898 1.00 72.12 92 PRO A N 1
ATOM 714 C CA . PRO A 1 92 ? 26.381 0.632 -32.375 1.00 72.12 92 PRO A CA 1
ATOM 715 C C . PRO A 1 92 ? 25.734 0.832 -30.995 1.00 72.12 92 PRO A C 1
ATOM 717 O O . PRO A 1 92 ? 26.260 1.549 -30.142 1.00 72.12 92 PRO A O 1
ATOM 720 N N . ALA A 1 93 ? 24.597 0.170 -30.758 1.00 66.38 93 ALA A N 1
ATOM 721 C CA . ALA A 1 93 ? 23.932 0.179 -29.457 1.00 66.38 93 ALA A CA 1
ATOM 722 C C . ALA A 1 93 ? 24.818 -0.484 -28.383 1.00 66.38 93 ALA A C 1
ATOM 724 O O . ALA A 1 93 ? 25.391 -1.555 -28.601 1.00 66.38 93 ALA A O 1
ATOM 725 N N . ASN A 1 94 ? 24.927 0.146 -27.210 1.00 70.19 94 ASN A N 1
ATOM 726 C CA . ASN A 1 94 ? 25.772 -0.339 -26.121 1.00 70.19 94 ASN A CA 1
ATOM 727 C C . ASN A 1 94 ? 25.162 -1.598 -25.472 1.00 70.19 94 ASN A C 1
ATOM 729 O O . ASN A 1 94 ? 24.241 -1.511 -24.656 1.00 70.19 94 ASN A O 1
ATOM 733 N N . ARG A 1 95 ? 25.696 -2.774 -25.831 1.00 61.62 95 ARG A N 1
ATOM 734 C CA . ARG A 1 95 ? 25.261 -4.083 -25.314 1.00 61.62 95 ARG A CA 1
ATOM 735 C C . ARG A 1 95 ? 25.507 -4.247 -23.811 1.00 61.62 95 ARG A C 1
ATOM 737 O O . ARG A 1 95 ? 24.699 -4.899 -23.153 1.00 61.62 95 ARG A O 1
ATOM 744 N N . SER A 1 96 ? 26.537 -3.607 -23.262 1.00 63.12 96 SER A N 1
ATOM 745 C CA . SER A 1 96 ? 26.909 -3.676 -21.842 1.00 63.12 96 SER A CA 1
ATOM 746 C C . SER A 1 96 ? 25.862 -3.025 -20.931 1.00 63.12 96 SER A C 1
ATOM 748 O O . SER A 1 96 ? 25.603 -3.510 -19.835 1.00 63.12 96 SER A O 1
ATOM 750 N N . ALA A 1 97 ? 25.194 -1.968 -21.407 1.00 58.91 97 ALA A N 1
ATOM 751 C CA . ALA A 1 97 ? 24.108 -1.320 -20.669 1.00 58.91 97 ALA A CA 1
ATOM 752 C C . ALA A 1 97 ? 22.836 -2.192 -20.597 1.00 58.91 97 ALA A C 1
ATOM 754 O O . ALA A 1 97 ? 22.112 -2.149 -19.608 1.00 58.91 97 ALA A O 1
ATOM 755 N N . THR A 1 98 ? 22.594 -3.031 -21.609 1.00 55.38 98 THR A N 1
ATOM 756 C CA . THR A 1 98 ? 21.495 -4.016 -21.623 1.00 55.38 98 THR A CA 1
ATOM 757 C C . THR A 1 98 ? 21.676 -5.088 -20.549 1.00 55.38 98 THR A C 1
ATOM 759 O O . THR A 1 98 ? 20.716 -5.413 -19.858 1.00 55.38 98 THR A O 1
ATOM 762 N N . ALA A 1 99 ? 22.903 -5.598 -20.390 1.00 59.75 99 ALA A N 1
ATOM 763 C CA . ALA A 1 99 ? 23.235 -6.608 -19.382 1.00 59.75 99 ALA A CA 1
ATOM 764 C C . ALA A 1 99 ? 23.098 -6.054 -17.952 1.00 59.75 99 ALA A C 1
ATOM 766 O O . ALA A 1 99 ? 22.495 -6.695 -17.094 1.00 59.75 99 ALA A O 1
ATOM 767 N N . ALA A 1 100 ? 23.550 -4.815 -17.728 1.00 59.69 100 ALA A N 1
ATOM 768 C CA . ALA A 1 100 ? 23.412 -4.145 -16.436 1.00 59.69 100 ALA A CA 1
ATOM 769 C C . ALA A 1 100 ? 21.937 -3.924 -16.040 1.00 59.69 100 ALA A C 1
ATOM 771 O O . ALA A 1 100 ? 21.567 -4.101 -14.882 1.00 59.69 100 ALA A O 1
ATOM 772 N N . LEU A 1 101 ? 21.060 -3.580 -16.991 1.00 56.88 101 LEU A N 1
ATOM 773 C CA . LEU A 1 101 ? 19.625 -3.408 -16.720 1.00 56.88 101 LEU A CA 1
ATOM 774 C C . LEU A 1 101 ? 18.912 -4.728 -16.396 1.00 56.88 101 LEU A C 1
ATOM 776 O O . LEU A 1 101 ? 18.017 -4.720 -15.554 1.00 56.88 101 LEU A O 1
ATOM 780 N N . SER A 1 102 ? 19.313 -5.843 -17.020 1.00 56.81 102 SER A N 1
ATOM 781 C CA . SER A 1 102 ? 18.795 -7.175 -16.674 1.00 56.81 102 SER A CA 1
ATOM 782 C C . SER A 1 102 ? 19.308 -7.693 -15.328 1.00 56.81 102 SER A C 1
ATOM 784 O O . SER A 1 102 ? 18.568 -8.388 -14.641 1.00 56.81 102 SER A O 1
ATOM 786 N N . GLU A 1 103 ? 20.536 -7.337 -14.933 1.00 58.28 103 GLU A N 1
ATOM 787 C CA . GLU A 1 103 ? 21.101 -7.684 -13.617 1.00 58.28 103 GLU A CA 1
ATOM 788 C C . GLU A 1 103 ? 20.486 -6.865 -12.482 1.00 58.28 103 GLU A C 1
ATOM 790 O O . GLU A 1 103 ? 20.270 -7.383 -11.390 1.00 58.28 103 GLU A O 1
ATOM 795 N N . THR A 1 104 ? 20.177 -5.590 -12.732 1.00 57.81 104 THR A N 1
ATOM 796 C CA . THR A 1 104 ? 19.654 -4.703 -11.684 1.00 57.81 104 THR A CA 1
ATOM 797 C C . THR A 1 104 ? 18.162 -4.952 -11.421 1.00 57.81 104 THR A C 1
ATOM 799 O O . THR A 1 104 ? 17.679 -4.667 -10.329 1.00 57.81 104 THR A O 1
ATOM 802 N N . TYR A 1 105 ? 17.423 -5.485 -12.404 1.00 56.19 105 TYR A N 1
ATOM 803 C CA . TYR A 1 105 ? 15.992 -5.786 -12.295 1.00 56.19 105 TYR A CA 1
ATOM 804 C C . TYR A 1 105 ? 15.626 -7.029 -13.126 1.00 56.19 105 TYR A C 1
ATOM 806 O O . TYR A 1 105 ? 15.280 -6.895 -14.306 1.00 56.19 105 TYR A O 1
ATOM 814 N N . PRO A 1 106 ? 15.668 -8.242 -12.543 1.00 53.94 106 PRO A N 1
ATOM 815 C CA . PRO A 1 106 ? 15.257 -9.453 -13.245 1.00 53.94 106 PRO A CA 1
ATOM 816 C C . PRO A 1 106 ? 13.774 -9.370 -13.634 1.00 53.94 106 PRO A C 1
ATOM 818 O O . PRO A 1 106 ? 12.953 -8.810 -12.901 1.00 53.94 106 PRO A O 1
ATOM 821 N N . ALA A 1 107 ? 13.409 -9.946 -14.784 1.00 51.62 107 ALA A N 1
ATOM 822 C CA . ALA A 1 107 ? 12.036 -9.947 -15.309 1.00 51.62 107 ALA A CA 1
ATOM 823 C C . ALA A 1 107 ? 11.003 -10.565 -14.338 1.00 51.62 107 ALA A C 1
ATOM 825 O O . ALA A 1 107 ? 9.809 -10.294 -14.442 1.00 51.62 107 ALA A O 1
ATOM 826 N N . GLU A 1 108 ? 11.471 -11.340 -13.358 1.00 48.97 108 GLU A N 1
ATOM 827 C CA . GLU A 1 108 ? 10.664 -11.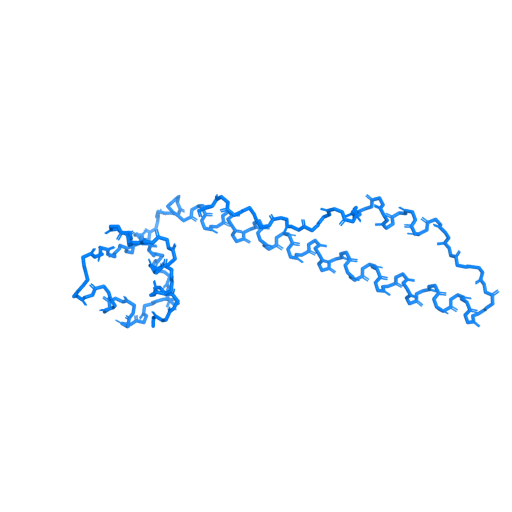966 -12.307 1.00 48.97 108 GLU A CA 1
ATOM 828 C C . GLU A 1 108 ? 10.294 -11.021 -11.153 1.00 48.97 108 GLU A C 1
ATOM 830 O O . GLU A 1 108 ? 9.539 -11.402 -10.266 1.00 48.97 108 GLU A O 1
ATOM 835 N N . SER A 1 109 ? 10.719 -9.753 -11.188 1.00 49.88 109 SER A N 1
ATOM 836 C CA . SER A 1 109 ? 10.343 -8.728 -10.195 1.00 49.88 109 SER A CA 1
ATOM 837 C C . SER A 1 109 ? 8.878 -8.274 -10.303 1.00 49.88 109 SER A C 1
ATOM 839 O O . SER A 1 109 ? 8.522 -7.194 -9.830 1.00 49.88 109 SER A O 1
ATOM 841 N N . THR A 1 110 ? 8.021 -9.057 -10.960 1.00 43.25 110 THR A N 1
ATOM 842 C CA . THR A 1 110 ? 6.578 -8.832 -10.920 1.00 43.25 110 THR A CA 1
ATOM 843 C C . THR A 1 110 ? 6.159 -9.091 -9.478 1.00 43.25 110 THR A C 1
ATOM 845 O O . THR A 1 110 ? 6.372 -10.204 -8.997 1.00 43.25 110 THR A O 1
ATOM 848 N N . PRO A 1 111 ? 5.619 -8.106 -8.742 1.00 41.31 111 PRO A N 1
ATOM 849 C CA . PRO A 1 111 ? 5.177 -8.368 -7.390 1.00 41.31 111 PRO A CA 1
ATOM 850 C C . PRO A 1 111 ? 4.033 -9.374 -7.488 1.00 41.31 111 PRO A C 1
ATOM 852 O O . PRO A 1 111 ? 2.924 -9.025 -7.889 1.00 41.31 111 PRO A O 1
ATOM 855 N N . ALA A 1 112 ? 4.305 -10.635 -7.152 1.00 42.44 112 ALA A N 1
ATOM 856 C CA . ALA A 1 112 ? 3.250 -11.563 -6.807 1.00 42.44 112 ALA A CA 1
ATOM 857 C C . ALA A 1 112 ? 2.515 -10.914 -5.634 1.00 42.44 112 ALA A C 1
ATOM 859 O O . ALA A 1 112 ? 3.078 -10.714 -4.553 1.00 42.44 112 ALA A O 1
ATOM 860 N N . PHE A 1 113 ? 1.286 -10.476 -5.891 1.00 40.59 113 PHE A N 1
ATOM 861 C CA . PHE A 1 113 ? 0.365 -10.121 -4.833 1.00 40.59 113 PHE A CA 1
ATOM 862 C 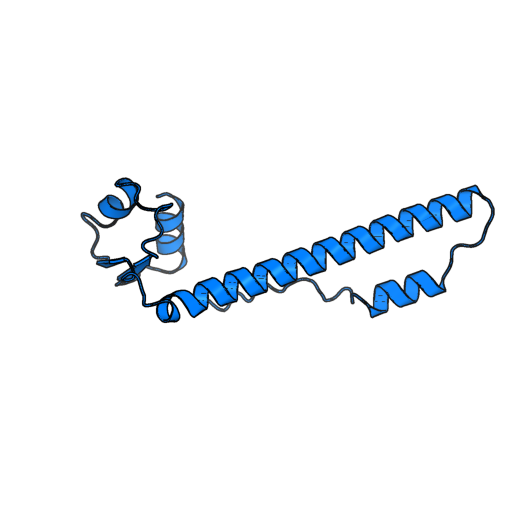C . PHE A 1 113 ? 0.098 -11.430 -4.100 1.00 40.59 113 PHE A C 1
ATOM 864 O O . PHE A 1 113 ? -0.579 -12.304 -4.641 1.00 40.59 113 PHE A O 1
ATOM 871 N N . ASP A 1 114 ? 0.735 -11.623 -2.945 1.00 41.16 114 ASP A N 1
ATOM 872 C CA . ASP A 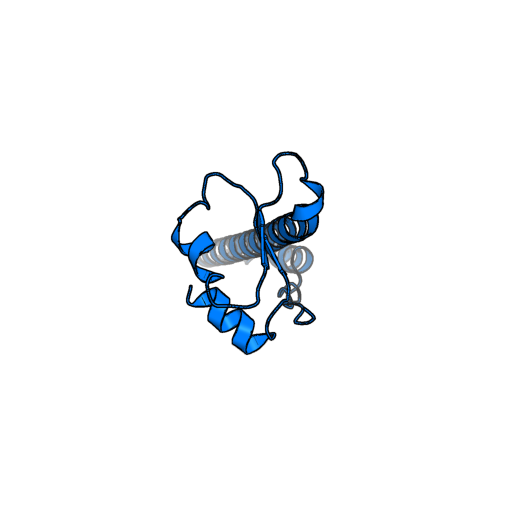1 114 ? 0.501 -12.806 -2.131 1.00 41.16 114 ASP A CA 1
ATOM 873 C C . ASP A 1 114 ? -0.982 -12.804 -1.749 1.00 41.16 114 ASP A C 1
ATOM 875 O O . ASP A 1 114 ? -1.448 -11.968 -0.978 1.00 41.16 114 ASP A O 1
ATOM 879 N N . GLN A 1 115 ? -1.746 -13.696 -2.378 1.00 40.00 115 GLN A N 1
ATOM 880 C CA . GLN A 1 115 ? -3.179 -13.846 -2.144 1.00 40.00 115 GLN A CA 1
ATOM 881 C C . GLN A 1 115 ? -3.468 -14.563 -0.816 1.00 40.00 115 GLN A C 1
ATOM 883 O O . GLN A 1 115 ? -4.627 -14.839 -0.517 1.00 40.00 115 GLN A O 1
ATOM 888 N N . ARG A 1 116 ? -2.447 -14.859 0.001 1.00 36.22 116 ARG A N 1
ATOM 889 C CA . ARG A 1 116 ? -2.606 -15.368 1.367 1.00 36.22 116 ARG A CA 1
ATOM 890 C C . ARG A 1 116 ? -2.847 -14.224 2.350 1.00 36.22 116 ARG A C 1
ATOM 892 O O . ARG A 1 116 ? -2.025 -13.934 3.214 1.00 36.22 116 ARG A O 1
ATOM 899 N N . LEU A 1 117 ? -4.008 -13.599 2.213 1.00 38.69 117 LEU A N 1
ATOM 900 C CA . LEU A 1 117 ? -4.666 -12.841 3.272 1.00 38.69 117 LEU A CA 1
ATOM 901 C C . LEU A 1 117 ? -6.112 -13.282 3.333 1.00 38.69 117 LEU A C 1
ATOM 903 O O . LEU A 1 117 ? -6.767 -13.143 2.275 1.00 38.69 117 LEU A O 1
#

Radius of gyration: 23.23 Å; chains: 1; bounding box: 54×29×58 Å

Foldseek 3Di:
DVVVVVCCVVPNDDQEDEDEPPPVPPPVVVVCVCPVPNYHYHYDDPPPCVVCVVVVVVVVVVVVLVVLVVVLVVLVVVLVVVCVVCVVVVHHRDPVSVVVSCVSDPPPSPPPPPPPD